Protein AF-Q9UWD8-F1 (afdb_monomer)

Radius of gyration: 11.36 Å; Cα contacts (8 Å, |Δi|>4): 82; chains: 1; bounding box: 31×18×34 Å

Secondary structure (DSSP, 8-state):
--STT-TT---SGGG-GGGSTTSPPPGGGS-GGGSPTT-----TTT--S---GGGGS--

Organism: Funneliformis mosseae (NCBI:txid27381)

pLDDT: mean 89.43, std 10.68, range [42.28, 95.56]

Nearest PDB structures (foldseek):
  8qo9-assembly1_Q  TM=9.722E-01  e=9.419E-08  Homo sapiens
  9fmd-assembly1_N  TM=9.665E-01  e=4.988E-07  Homo sapiens
  8ro1-assembly1_N  TM=9.480E-01  e=3.315E-06  Caenorhabditis elegans
  8ch6-assembly1_T  TM=9.140E-01  e=2.449E-06  Homo sapiens
  3jb9-assembly1_e  TM=9.052E-01  e=1.114E-05  Schizosaccharomyces pombe 972h-

Foldseek 3Di:
DPDPFQPQPPDDLQCQLVNDPRRDGWPLQDAVVPDDPPDFDATPVGGDRHRGPVNPPPD

Solvent-accessible surface area (backbone atoms only — not comparable to full-atom values): 3792 Å² total; per-residue (Å²): 96,90,55,90,77,33,60,47,52,82,60,70,67,48,68,33,31,90,77,37,99,81,57,44,64,38,74,29,56,52,40,65,92,81,47,64,88,90,65,85,54,67,30,92,88,76,64,44,65,54,24,30,45,71,63,69,77,81,120

Structure (mmCIF, N/CA/C/O backbone):
data_AF-Q9UWD8-F1
#
_entry.id   AF-Q9UWD8-F1
#
loop_
_atom_site.group_PDB
_atom_site.id
_atom_site.type_symbol
_atom_site.label_atom_id
_atom_site.label_alt_id
_atom_site.label_comp_id
_atom_site.label_asym_id
_atom_site.label_entity_id
_atom_site.label_seq_id
_atom_site.pdbx_PDB_ins_code
_atom_site.Cartn_x
_atom_site.Cartn_y
_atom_site.Cartn_z
_atom_site.occupancy
_atom_site.B_iso_or_equiv
_atom_site.auth_seq_id
_atom_site.auth_comp_id
_atom_site.auth_asym_id
_atom_site.auth_atom_id
_atom_site.pdbx_PDB_model_num
ATOM 1 N N . TRP A 1 1 ? 11.042 -9.657 6.893 1.00 85.75 1 TRP A N 1
ATOM 2 C CA . TRP A 1 1 ? 11.778 -8.518 6.299 1.00 85.75 1 TRP A CA 1
ATOM 3 C C . TRP A 1 1 ? 12.663 -7.867 7.343 1.00 85.75 1 TRP A C 1
ATOM 5 O O . TRP A 1 1 ? 12.279 -7.882 8.501 1.00 85.75 1 TRP A O 1
ATOM 15 N N . LYS A 1 2 ? 13.831 -7.331 6.957 1.00 89.19 2 LYS A N 1
ATOM 16 C CA . LYS A 1 2 ? 14.778 -6.693 7.899 1.00 89.19 2 LYS A CA 1
ATOM 17 C C . LYS A 1 2 ? 14.606 -5.173 8.025 1.00 89.19 2 LYS A C 1
ATOM 19 O O . LYS A 1 2 ? 15.082 -4.590 8.987 1.00 89.19 2 LYS A O 1
ATOM 24 N N . LYS A 1 3 ? 13.964 -4.527 7.044 1.00 92.06 3 LYS A N 1
ATOM 25 C CA . LYS A 1 3 ? 13.738 -3.075 7.041 1.00 92.06 3 LYS A CA 1
ATOM 26 C C . LYS A 1 3 ? 12.502 -2.733 7.888 1.00 92.06 3 LYS A C 1
ATOM 28 O O . LYS A 1 3 ? 11.473 -3.385 7.672 1.00 92.06 3 LYS A O 1
ATOM 33 N N . PRO A 1 4 ? 12.571 -1.717 8.771 1.00 91.88 4 PRO A N 1
ATOM 34 C CA . PRO A 1 4 ? 11.421 -1.298 9.562 1.00 91.88 4 PRO A CA 1
ATOM 35 C C . PRO A 1 4 ? 10.246 -0.873 8.671 1.00 91.88 4 PRO A C 1
ATOM 37 O O . PRO A 1 4 ? 10.443 -0.249 7.623 1.00 91.88 4 PRO A O 1
ATOM 40 N N . GLY A 1 5 ? 9.028 -1.245 9.067 1.00 90.44 5 GLY A N 1
ATOM 41 C CA . GLY A 1 5 ? 7.782 -0.966 8.341 1.00 90.44 5 GLY A CA 1
ATOM 42 C C . GLY A 1 5 ? 7.447 -1.963 7.223 1.00 90.44 5 GLY A C 1
ATOM 43 O O . GLY A 1 5 ? 6.430 -1.806 6.535 1.00 90.44 5 GLY A O 1
ATOM 44 N N . PHE A 1 6 ? 8.280 -2.987 7.027 1.00 94.06 6 PHE A N 1
ATOM 45 C CA . PHE A 1 6 ? 8.065 -4.060 6.053 1.00 94.06 6 PHE A CA 1
ATOM 46 C C . PHE A 1 6 ? 8.004 -5.446 6.690 1.00 94.06 6 PHE A C 1
ATOM 48 O O . PHE A 1 6 ? 7.906 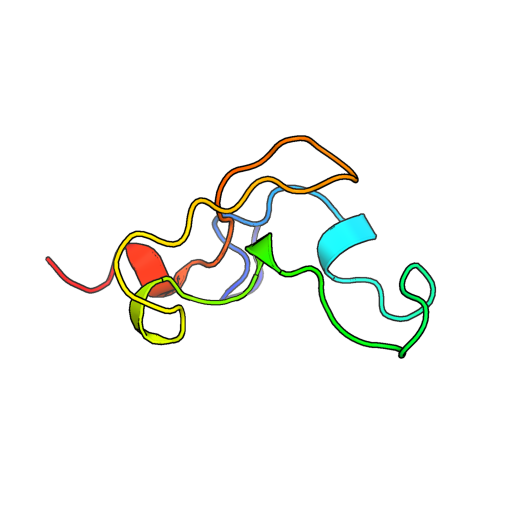-6.418 5.961 1.00 94.06 6 PHE A O 1
ATOM 55 N N . GLU A 1 7 ? 8.039 -5.570 8.014 1.00 94.38 7 GLU A N 1
ATOM 56 C CA . GLU A 1 7 ? 8.017 -6.822 8.786 1.00 94.38 7 GLU A CA 1
ATOM 57 C C . GLU A 1 7 ? 7.006 -7.836 8.234 1.00 94.38 7 GLU A C 1
ATOM 59 O O . GLU A 1 7 ? 7.344 -9.012 8.096 1.00 94.38 7 GLU A O 1
ATOM 64 N N . ARG A 1 8 ? 5.818 -7.358 7.830 1.00 92.81 8 ARG A N 1
ATOM 65 C CA . ARG A 1 8 ? 4.722 -8.164 7.268 1.00 92.81 8 ARG A CA 1
ATOM 66 C C . ARG A 1 8 ? 4.465 -7.974 5.773 1.00 92.81 8 ARG A C 1
ATOM 68 O O . ARG A 1 8 ? 3.382 -8.300 5.296 1.00 92.81 8 ARG A O 1
ATOM 75 N N . LEU A 1 9 ? 5.424 -7.441 5.019 1.00 94.69 9 LEU A N 1
ATOM 76 C CA . LEU A 1 9 ? 5.263 -7.238 3.581 1.00 94.69 9 LEU A CA 1
ATOM 77 C C . LEU A 1 9 ? 4.977 -8.577 2.870 1.00 94.69 9 LEU A C 1
ATOM 79 O O . LEU A 1 9 ? 5.705 -9.554 3.037 1.00 94.69 9 LEU A O 1
ATOM 83 N N . CYS A 1 10 ? 3.921 -8.603 2.056 1.00 95.50 10 CYS A N 1
ATOM 84 C CA . CYS A 1 10 ? 3.442 -9.807 1.377 1.00 95.50 10 CYS A CA 1
ATOM 85 C C . CYS A 1 10 ? 4.291 -10.210 0.162 1.00 95.50 10 CYS A C 1
ATOM 87 O O . CYS A 1 10 ? 4.522 -11.393 -0.059 1.00 95.50 10 CYS A O 1
ATOM 89 N N . CYS A 1 11 ? 4.744 -9.246 -0.643 1.00 95.56 11 CYS A N 1
ATOM 90 C CA . CYS A 1 11 ? 5.561 -9.479 -1.831 1.00 95.56 11 CYS A CA 1
ATOM 91 C C . CYS A 1 11 ? 6.247 -8.181 -2.287 1.00 95.56 11 CYS A C 1
ATOM 93 O O . CYS A 1 11 ? 5.869 -7.084 -1.873 1.00 95.56 11 CYS A O 1
ATOM 95 N N . LEU A 1 12 ? 7.238 -8.292 -3.175 1.00 94.38 12 LEU A N 1
ATOM 96 C CA . LEU A 1 12 ? 7.967 -7.132 -3.703 1.00 94.38 12 LEU A CA 1
ATOM 97 C C . LEU A 1 12 ? 7.129 -6.267 -4.654 1.00 94.38 12 LEU A C 1
ATOM 99 O O . LEU A 1 12 ? 7.277 -5.048 -4.651 1.00 94.38 12 LEU A O 1
ATOM 103 N N . ARG A 1 13 ? 6.210 -6.864 -5.424 1.00 94.56 13 ARG A N 1
ATOM 104 C CA . ARG A 1 13 ? 5.392 -6.114 -6.397 1.00 94.56 13 ARG A CA 1
ATOM 105 C C . ARG A 1 13 ? 4.499 -5.072 -5.718 1.00 94.56 13 ARG A C 1
ATOM 107 O O . ARG A 1 13 ? 4.303 -3.988 -6.248 1.00 94.56 13 ARG A O 1
ATOM 114 N N . CYS A 1 14 ? 4.033 -5.343 -4.497 1.00 94.88 14 CYS A N 1
ATOM 115 C CA . CYS A 1 14 ? 3.168 -4.423 -3.754 1.00 94.88 14 CYS A CA 1
ATOM 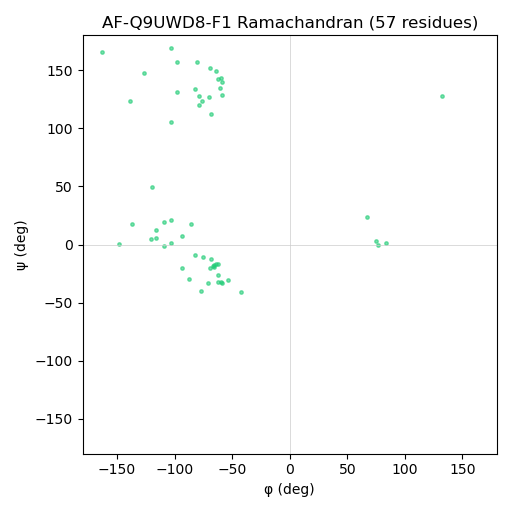116 C C . CYS A 1 14 ? 3.844 -3.122 -3.293 1.00 94.88 14 CYS A C 1
ATOM 118 O O . CYS A 1 14 ? 3.146 -2.205 -2.852 1.00 94.88 14 CYS A O 1
ATOM 120 N N . ILE A 1 15 ? 5.175 -3.033 -3.368 1.00 94.44 15 ILE A N 1
ATOM 121 C CA . ILE A 1 15 ? 5.953 -1.847 -2.972 1.00 94.44 15 ILE A CA 1
ATOM 122 C C . ILE A 1 15 ? 6.692 -1.215 -4.148 1.00 94.44 15 ILE A C 1
ATOM 124 O O . ILE A 1 15 ? 7.492 -0.308 -3.940 1.00 94.44 15 ILE A O 1
ATOM 128 N N . GLN A 1 16 ? 6.467 -1.716 -5.360 1.00 94.62 16 GLN A N 1
ATOM 129 C CA . GLN A 1 16 ? 7.220 -1.344 -6.540 1.00 94.62 16 GLN A CA 1
ATOM 130 C C . GLN A 1 16 ? 6.384 -0.372 -7.394 1.00 94.62 16 GLN A C 1
ATOM 132 O O . GLN A 1 16 ? 5.449 -0.810 -8.057 1.00 94.62 16 GLN A O 1
ATOM 137 N N . PRO A 1 17 ? 6.698 0.942 -7.404 1.00 92.69 17 PRO A N 1
ATOM 138 C CA . PRO A 1 17 ? 5.873 1.956 -8.074 1.00 92.69 17 PRO A CA 1
ATOM 139 C C . PRO A 1 17 ? 5.684 1.702 -9.571 1.00 92.69 17 PRO A C 1
ATOM 141 O O . PRO A 1 17 ? 4.630 1.984 -10.121 1.00 92.69 17 PRO A O 1
ATOM 144 N N . LYS A 1 18 ? 6.694 1.122 -10.229 1.00 92.75 18 LYS A N 1
ATOM 145 C CA . LYS A 1 18 ? 6.647 0.779 -11.659 1.00 92.75 18 LYS A CA 1
ATOM 146 C C . LYS A 1 18 ? 5.625 -0.315 -12.009 1.00 92.75 18 LYS A C 1
ATOM 148 O O . LYS A 1 18 ? 5.311 -0.476 -13.179 1.00 92.75 18 LYS A O 1
ATOM 153 N N . ASP A 1 19 ? 5.156 -1.086 -11.026 1.00 89.12 19 ASP A N 1
ATOM 154 C CA . ASP A 1 19 ? 4.166 -2.155 -11.214 1.00 89.12 19 ASP A CA 1
ATOM 155 C C . ASP A 1 19 ? 2.725 -1.658 -10.959 1.00 89.12 19 ASP A C 1
ATOM 157 O O . ASP A 1 19 ? 1.791 -2.460 -10.944 1.00 89.12 19 ASP A O 1
ATOM 161 N N . THR A 1 20 ? 2.517 -0.348 -10.755 1.00 88.31 20 THR A N 1
ATOM 162 C CA . THR A 1 20 ? 1.186 0.258 -10.595 1.00 88.31 20 THR A CA 1
ATOM 163 C C . THR A 1 20 ? 0.972 1.415 -11.571 1.00 88.31 20 THR A C 1
ATOM 165 O O . THR A 1 20 ? 1.896 2.148 -11.913 1.00 88.31 20 THR A O 1
ATOM 168 N N . ASN A 1 21 ? -0.278 1.609 -12.006 1.00 89.81 21 ASN A N 1
ATOM 169 C CA . ASN A 1 21 ? -0.628 2.593 -13.042 1.00 89.81 21 ASN A CA 1
ATOM 170 C C . ASN A 1 21 ? -0.313 4.050 -12.658 1.00 89.81 21 ASN A C 1
ATOM 172 O O . ASN A 1 21 ? -0.100 4.881 -13.534 1.00 89.81 21 ASN A O 1
ATOM 176 N N . PHE A 1 22 ? -0.293 4.363 -11.360 1.00 92.56 22 PHE A N 1
ATOM 177 C CA . PHE A 1 22 ? -0.118 5.726 -10.846 1.00 92.56 22 PHE A CA 1
ATOM 178 C C . PHE A 1 22 ? 1.175 5.904 -1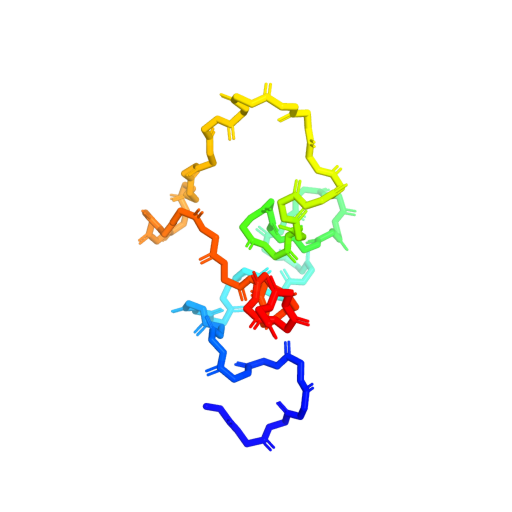0.039 1.00 92.56 22 PHE A C 1
ATOM 180 O O . PHE A 1 22 ? 1.318 6.897 -9.329 1.00 92.56 22 PHE A O 1
ATOM 187 N N . GLY A 1 23 ? 2.107 4.944 -10.089 1.00 92.69 23 GLY A N 1
ATOM 188 C CA . GLY A 1 23 ? 3.354 5.043 -9.326 1.00 92.69 23 GLY A CA 1
ATOM 189 C C . GLY A 1 23 ? 3.157 4.963 -7.807 1.00 92.69 23 GLY A C 1
ATOM 190 O O . GLY A 1 23 ? 3.981 5.462 -7.043 1.00 92.69 23 GLY A O 1
ATOM 191 N N . THR A 1 24 ? 2.061 4.360 -7.350 1.00 93.31 24 THR A N 1
ATOM 192 C CA . THR A 1 24 ? 1.719 4.216 -5.930 1.00 93.31 24 THR A CA 1
ATOM 193 C C . THR A 1 24 ? 2.004 2.804 -5.418 1.00 93.31 24 THR A C 1
ATOM 195 O O . THR A 1 24 ? 2.294 1.879 -6.178 1.00 93.31 24 THR A O 1
ATOM 198 N N . THR A 1 25 ? 1.946 2.615 -4.100 1.00 92.56 25 THR A N 1
ATOM 199 C CA . THR A 1 25 ? 2.014 1.285 -3.479 1.00 92.56 25 THR A CA 1
ATOM 200 C C . THR A 1 25 ? 0.659 0.583 -3.524 1.00 92.56 25 THR A C 1
ATOM 202 O O . THR A 1 25 ? -0.383 1.232 -3.568 1.00 92.56 25 THR A O 1
ATOM 205 N N . CYS A 1 26 ? 0.650 -0.747 -3.439 1.00 94.94 26 CYS A N 1
ATOM 206 C CA . CYS A 1 26 ? -0.595 -1.514 -3.449 1.00 94.94 26 CYS A CA 1
ATOM 207 C C . CYS A 1 26 ? -1.489 -1.207 -2.231 1.00 94.94 26 CYS A C 1
ATOM 209 O O . CYS A 1 26 ? -0.989 -0.965 -1.133 1.00 94.94 26 CYS A O 1
ATOM 211 N N . ILE A 1 27 ? -2.814 -1.305 -2.402 1.00 93.75 27 ILE A N 1
ATOM 212 C CA . ILE A 1 27 ? -3.827 -1.083 -1.354 1.00 93.75 27 ILE A CA 1
ATOM 213 C C . ILE A 1 27 ? -3.593 -1.927 -0.094 1.00 93.75 27 ILE A C 1
ATOM 215 O O . ILE A 1 27 ? -3.851 -1.472 1.014 1.00 93.75 27 ILE A O 1
ATOM 219 N N . CYS A 1 28 ?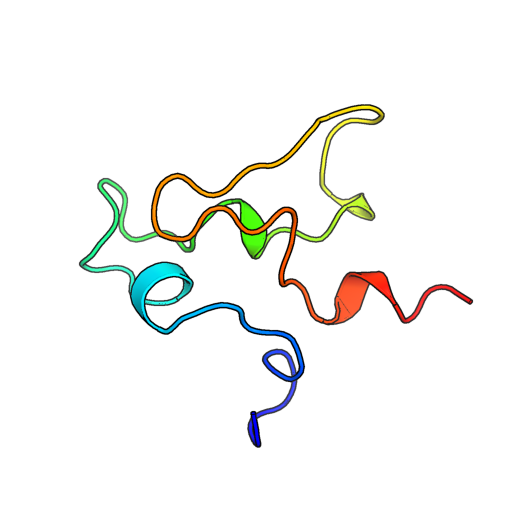 -3.011 -3.122 -0.227 1.00 94.75 28 CYS A N 1
ATOM 220 C CA . CYS A 1 28 ? -2.680 -3.960 0.922 1.00 94.75 28 CYS A CA 1
ATOM 221 C C . CYS A 1 28 ? -1.624 -3.334 1.850 1.00 94.75 28 CYS A C 1
ATOM 223 O O . CYS A 1 28 ? -1.487 -3.772 2.987 1.00 94.75 28 CYS A O 1
ATOM 225 N N . ARG A 1 29 ? -0.873 -2.318 1.402 1.00 94.56 29 ARG A N 1
ATOM 226 C CA . ARG A 1 29 ? 0.069 -1.560 2.241 1.00 94.56 29 ARG A CA 1
ATOM 227 C C . ARG A 1 29 ? -0.598 -0.465 3.067 1.00 94.56 29 ARG A C 1
ATOM 229 O O . ARG A 1 29 ? 0.065 0.103 3.930 1.00 94.56 29 ARG A O 1
ATOM 236 N N . VAL A 1 30 ? -1.873 -0.172 2.825 1.00 93.44 30 VAL A N 1
ATOM 237 C CA . VAL A 1 30 ? -2.607 0.841 3.580 1.00 93.44 30 VAL A CA 1
ATOM 238 C C . VAL A 1 30 ? -3.031 0.247 4.933 1.00 93.44 30 VAL A C 1
ATOM 240 O O . VAL A 1 30 ? -3.598 -0.846 4.960 1.00 93.44 30 VAL A O 1
ATOM 243 N N . PRO A 1 31 ? -2.735 0.911 6.067 1.00 93.00 31 PRO A N 1
ATOM 244 C CA . PRO A 1 31 ? -3.209 0.486 7.385 1.00 93.00 31 PRO A CA 1
ATOM 245 C C . PRO A 1 31 ? -4.737 0.457 7.441 1.00 93.00 31 PRO A C 1
ATOM 247 O O . PRO A 1 31 ? -5.365 1.371 6.907 1.00 93.00 31 PRO A O 1
ATOM 250 N N . LYS A 1 32 ? -5.340 -0.507 8.151 1.00 89.75 32 LYS A N 1
ATOM 251 C CA . LYS A 1 32 ? -6.807 -0.568 8.277 1.00 89.75 32 LYS A CA 1
ATOM 252 C C . LYS A 1 32 ? -7.410 0.678 8.916 1.00 89.75 32 LYS A C 1
ATOM 254 O O . LYS A 1 32 ? -8.479 1.093 8.504 1.00 89.75 32 LYS A O 1
ATOM 259 N N . SER A 1 33 ? -6.693 1.334 9.828 1.00 89.88 33 SER A N 1
ATOM 260 C CA . SER A 1 33 ? -7.113 2.607 10.436 1.00 89.88 33 SER A CA 1
ATOM 261 C C . SER A 1 33 ? -7.256 3.770 9.447 1.00 89.88 33 SER A C 1
ATOM 263 O O . SER A 1 33 ? -7.864 4.781 9.780 1.00 89.88 33 SER A O 1
ATOM 265 N N . LYS A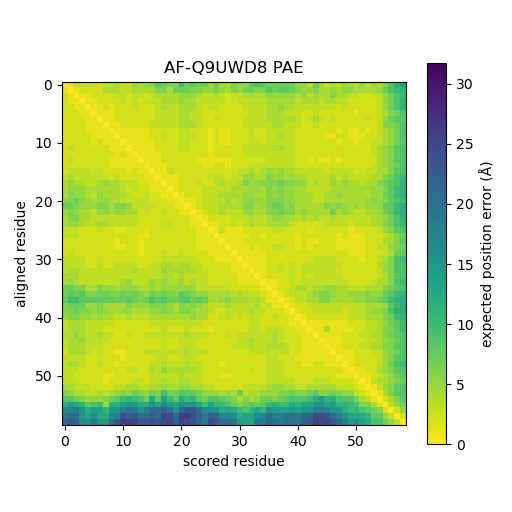 1 34 ? -6.681 3.654 8.243 1.00 91.88 34 LYS A N 1
ATOM 266 C CA . LYS A 1 34 ? -6.834 4.623 7.147 1.00 91.88 34 LYS A CA 1
ATOM 267 C C . LYS A 1 34 ? -7.794 4.146 6.057 1.00 91.88 34 LYS A C 1
ATOM 269 O O . LYS A 1 34 ? -7.937 4.824 5.042 1.00 91.88 34 LYS A O 1
ATOM 274 N N . LEU A 1 35 ? -8.383 2.968 6.225 1.00 91.69 35 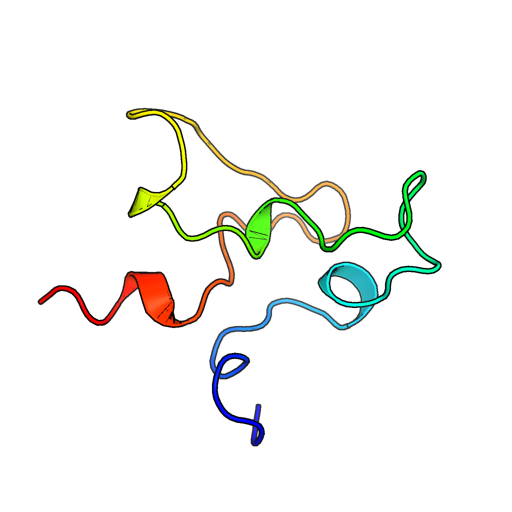LEU A N 1
ATOM 275 C CA . LEU A 1 35 ? -9.403 2.438 5.336 1.00 91.69 35 LEU A CA 1
ATOM 276 C C . LEU A 1 35 ? -10.779 2.706 5.936 1.00 91.69 35 LEU A C 1
ATOM 278 O O . LEU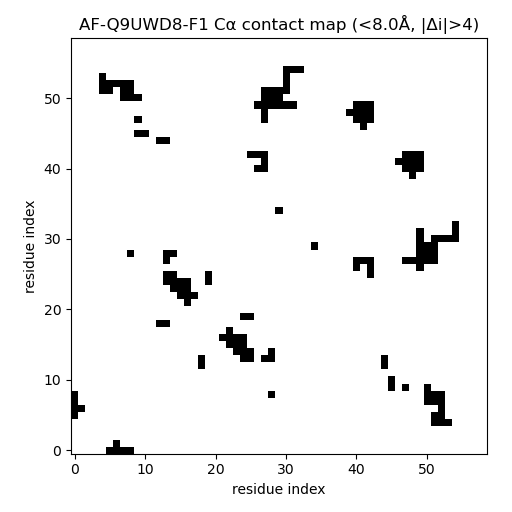 A 1 35 ? -10.927 2.891 7.141 1.00 91.69 35 LEU A O 1
ATOM 282 N N . GLU A 1 36 ? -11.781 2.724 5.071 1.00 92.44 36 GLU A N 1
ATOM 283 C CA . GLU A 1 36 ? -13.176 2.799 5.490 1.00 92.44 36 GLU A CA 1
ATOM 284 C C . GLU A 1 36 ? -13.540 1.562 6.319 1.00 92.44 36 GLU A C 1
ATOM 286 O O . GLU A 1 36 ? -13.091 0.445 6.033 1.00 92.44 36 GLU A O 1
ATOM 291 N N . GLU A 1 37 ? -14.352 1.758 7.354 1.00 88.50 37 GLU A N 1
ATOM 292 C CA . GLU A 1 37 ? -14.785 0.668 8.221 1.00 88.50 37 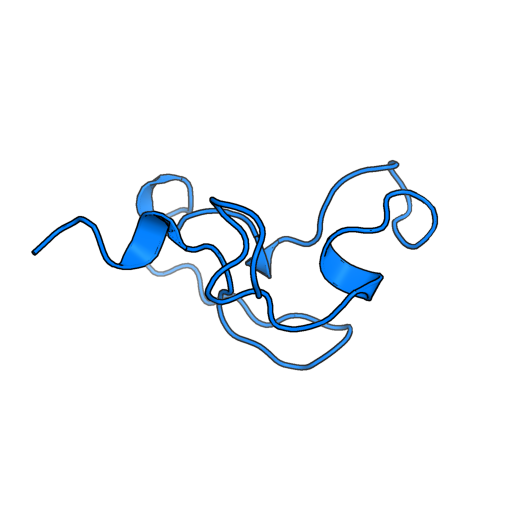GLU A CA 1
ATOM 293 C C . GLU A 1 37 ? -15.562 -0.384 7.413 1.00 88.50 37 GLU A C 1
ATOM 295 O O . GLU A 1 37 ? -16.375 -0.062 6.548 1.00 88.50 37 GLU A O 1
ATOM 300 N N . GLY A 1 38 ? -15.253 -1.664 7.636 1.00 85.69 38 GLY A N 1
ATOM 301 C CA . GLY A 1 38 ? -15.837 -2.770 6.870 1.00 85.69 38 GLY A CA 1
ATOM 302 C C . GLY A 1 38 ? -15.254 -2.971 5.464 1.00 85.69 38 GLY A C 1
ATOM 303 O O . GLY A 1 38 ? -15.649 -3.914 4.777 1.00 85.69 38 GLY A O 1
ATOM 304 N N . ARG A 1 39 ? -14.283 -2.156 5.024 1.00 90.00 39 ARG A N 1
ATOM 305 C CA . ARG A 1 39 ? -13.643 -2.342 3.716 1.00 90.00 39 ARG A CA 1
ATOM 306 C C . ARG A 1 39 ? -12.788 -3.607 3.690 1.00 90.00 39 ARG A C 1
ATOM 308 O O . ARG A 1 39 ? -11.723 -3.685 4.305 1.00 90.00 39 ARG A O 1
ATOM 315 N N . ILE A 1 40 ? -13.227 -4.588 2.907 1.00 88.25 40 ILE A N 1
ATOM 316 C CA . ILE A 1 40 ? -12.470 -5.815 2.657 1.00 88.25 40 ILE A CA 1
ATOM 317 C C . ILE A 1 40 ? -11.380 -5.510 1.627 1.00 88.25 40 ILE A C 1
ATOM 319 O O . ILE A 1 40 ? -11.661 -5.101 0.501 1.00 88.25 40 ILE A O 1
ATOM 323 N N . VAL A 1 41 ? -10.122 -5.707 2.015 1.00 92.69 41 VAL A N 1
ATOM 324 C CA . VAL A 1 41 ? -8.975 -5.581 1.112 1.00 92.69 41 VAL A CA 1
ATOM 325 C C . VAL A 1 41 ? -8.567 -6.959 0.625 1.00 92.69 41 VAL A C 1
ATOM 327 O O . VAL A 1 41 ? -8.342 -7.852 1.434 1.00 92.69 41 VAL A O 1
ATOM 330 N N . GLU A 1 42 ? -8.391 -7.103 -0.685 1.00 95.25 42 GLU A N 1
ATOM 331 C CA . GLU A 1 42 ? -7.730 -8.253 -1.290 1.00 95.25 42 GLU A CA 1
ATOM 332 C C . GLU A 1 42 ? -6.822 -7.778 -2.428 1.00 95.25 42 GLU A C 1
ATOM 334 O O . GLU A 1 42 ? -7.226 -7.044 -3.329 1.00 95.25 42 GLU A O 1
ATOM 339 N N . CYS A 1 43 ? -5.541 -8.125 -2.340 1.00 94.12 43 CYS A N 1
ATOM 340 C CA . CYS A 1 43 ? -4.546 -7.714 -3.315 1.00 94.12 43 CYS A CA 1
ATOM 341 C C . CYS A 1 43 ? -4.674 -8.533 -4.603 1.00 94.12 43 CYS A C 1
ATOM 343 O O . CYS A 1 43 ? -4.474 -9.742 -4.581 1.00 94.12 43 CYS A O 1
ATOM 345 N N . VAL A 1 44 ? -4.850 -7.874 -5.748 1.00 92.56 44 VAL A N 1
ATOM 346 C CA . VAL A 1 44 ? -4.909 -8.552 -7.059 1.00 92.56 44 VAL A CA 1
ATOM 347 C C . VAL A 1 44 ? -3.587 -9.208 -7.488 1.00 92.56 44 VAL A C 1
ATOM 349 O O . VAL A 1 44 ? -3.581 -10.066 -8.360 1.00 92.56 44 VAL A O 1
ATOM 352 N N . LEU A 1 45 ? -2.454 -8.813 -6.893 1.00 92.75 45 LEU A N 1
ATOM 353 C CA . LEU A 1 45 ? -1.124 -9.319 -7.262 1.00 92.75 45 LEU A CA 1
ATOM 354 C C . LEU A 1 45 ? -0.741 -10.604 -6.520 1.00 92.75 45 LEU A C 1
ATOM 356 O O . LEU A 1 45 ? 0.072 -11.375 -7.022 1.00 92.75 45 LEU A O 1
ATOM 360 N N . CYS A 1 46 ? -1.245 -10.801 -5.299 1.00 94.88 46 CYS A N 1
ATOM 361 C CA . CYS A 1 46 ? -0.830 -11.916 -4.439 1.00 94.88 46 CYS A CA 1
ATOM 362 C C . CYS A 1 46 ? -1.922 -12.458 -3.504 1.00 94.88 46 CYS A C 1
ATOM 364 O O . CYS A 1 46 ? -1.642 -13.351 -2.713 1.00 94.88 46 CYS A O 1
ATOM 366 N N . GLY A 1 47 ? -3.136 -11.905 -3.533 1.00 94.81 47 GLY A N 1
ATOM 367 C CA . GLY A 1 47 ? -4.270 -12.352 -2.718 1.00 94.81 47 GLY A CA 1
ATOM 368 C C . GLY A 1 47 ? -4.215 -11.965 -1.236 1.00 94.81 47 GLY A C 1
ATOM 369 O O . GLY A 1 47 ? -5.091 -12.349 -0.469 1.00 94.81 47 GLY A O 1
ATOM 370 N N . CYS A 1 48 ? -3.206 -11.214 -0.780 1.00 95.25 48 CYS A N 1
ATOM 371 C CA . CYS A 1 48 ? -3.133 -10.834 0.636 1.00 95.25 48 CYS A CA 1
ATOM 372 C C . CYS A 1 48 ? -4.232 -9.827 1.032 1.00 95.25 48 CYS A C 1
ATOM 374 O O . CYS A 1 48 ? -4.642 -8.992 0.223 1.00 95.25 48 CYS A O 1
ATOM 376 N N . ARG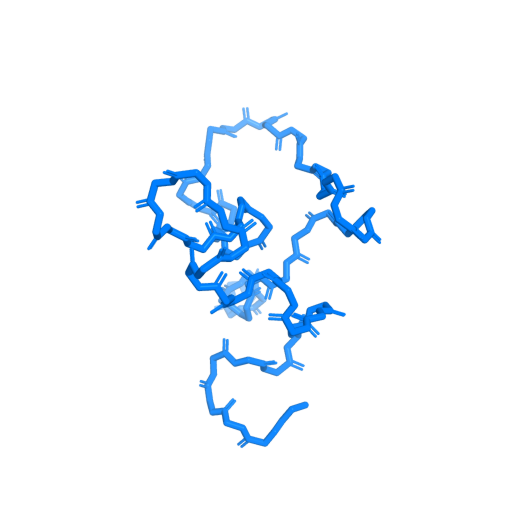 A 1 49 ? -4.643 -9.848 2.308 1.00 94.12 49 ARG A N 1
ATOM 377 C CA . ARG A 1 49 ? -5.726 -9.002 2.855 1.00 94.12 49 ARG A CA 1
ATOM 378 C C . ARG A 1 49 ? -5.254 -7.809 3.690 1.00 94.12 49 ARG A C 1
ATOM 380 O O . ARG A 1 49 ? -5.975 -7.285 4.532 1.00 94.12 49 ARG A O 1
ATOM 387 N N . GLY A 1 50 ? -4.004 -7.411 3.482 1.00 93.44 50 GLY A N 1
ATOM 388 C CA . GLY A 1 50 ? -3.326 -6.402 4.288 1.00 93.44 50 GLY A CA 1
ATOM 389 C C . GLY A 1 50 ? -1.937 -6.874 4.698 1.00 93.44 50 GLY A C 1
ATOM 390 O O . GLY A 1 50 ? -1.756 -7.971 5.217 1.00 93.44 50 GLY A O 1
ATOM 391 N N . CYS A 1 51 ? -0.944 -6.041 4.429 1.00 94.38 51 CYS A N 1
ATOM 392 C CA . CYS A 1 51 ? 0.468 -6.272 4.710 1.00 94.38 51 CYS A CA 1
ATOM 393 C C . CYS A 1 51 ? 1.147 -5.013 5.278 1.00 94.38 51 CYS A C 1
ATOM 395 O O . CYS A 1 51 ? 2.376 -4.884 5.250 1.00 94.38 51 CYS A O 1
ATOM 397 N N . SER A 1 52 ? 0.353 -4.055 5.772 1.00 93.69 52 SER A N 1
ATOM 398 C CA . SER A 1 52 ? 0.875 -2.955 6.577 1.00 93.69 52 SER A CA 1
ATOM 399 C C . SER A 1 52 ? 1.324 -3.484 7.936 1.00 93.69 52 SER A C 1
ATOM 401 O O . SER A 1 52 ? 0.553 -4.127 8.648 1.00 93.69 52 SER A O 1
ATOM 403 N N . SER A 1 53 ? 2.564 -3.193 8.323 1.00 91.38 53 SER A N 1
ATOM 404 C CA . SER A 1 53 ? 3.083 -3.587 9.636 1.00 91.38 53 SER A CA 1
ATOM 405 C C . SER A 1 53 ? 2.439 -2.815 10.793 1.00 91.38 53 SER A C 1
ATOM 407 O O . SER A 1 53 ? 2.456 -3.296 11.920 1.00 91.38 53 SER A O 1
ATOM 409 N N . THR A 1 54 ? 1.842 -1.649 10.528 1.00 85.62 54 THR A N 1
ATOM 410 C CA . THR A 1 54 ? 1.211 -0.797 11.552 1.00 85.62 54 THR A CA 1
ATOM 411 C C . THR A 1 54 ? -0.141 -1.322 12.040 1.00 85.62 54 THR A C 1
ATOM 413 O O . THR A 1 54 ? -0.672 -0.800 13.007 1.00 85.62 54 THR A O 1
ATOM 416 N N . ASP A 1 55 ? -0.719 -2.333 11.382 1.00 75.62 55 ASP A N 1
ATOM 417 C CA . ASP A 1 55 ? -2.027 -2.898 11.752 1.00 75.62 55 ASP A CA 1
ATOM 418 C C . ASP A 1 55 ? -2.022 -3.594 13.125 1.00 75.62 55 ASP A C 1
ATOM 420 O O . ASP A 1 55 ? -3.069 -3.806 13.717 1.00 75.62 55 ASP A O 1
ATOM 424 N N . PHE A 1 56 ? -0.845 -3.967 13.635 1.00 63.38 56 PHE A N 1
ATOM 425 C CA . PHE A 1 56 ? -0.702 -4.746 14.872 1.00 63.38 56 PHE A CA 1
ATOM 426 C C . PHE A 1 56 ? -0.130 -3.971 16.054 1.00 63.38 56 PHE A C 1
ATOM 428 O O . PHE A 1 56 ? 0.012 -4.542 17.128 1.00 63.38 56 PHE A O 1
ATOM 435 N N . THR A 1 57 ? 0.211 -2.695 15.890 1.00 57.94 57 THR A N 1
ATOM 436 C CA . THR A 1 57 ? 0.714 -1.871 17.002 1.00 57.94 57 THR A CA 1
ATOM 437 C C . THR A 1 57 ? -0.420 -1.236 17.817 1.00 57.94 57 THR A C 1
ATOM 439 O O . THR A 1 57 ? -0.190 -0.264 18.524 1.00 57.94 57 THR A O 1
ATOM 442 N N . SER A 1 58 ? -1.646 -1.754 17.696 1.00 46.91 58 SER A N 1
ATOM 443 C CA . SER A 1 58 ? -2.851 -1.282 18.393 1.00 46.91 58 SER A CA 1
ATOM 444 C C . SER A 1 58 ? -3.455 -2.383 19.273 1.00 46.91 58 SER A C 1
ATOM 446 O O . SER A 1 58 ? -4.646 -2.674 19.187 1.00 46.91 58 SER A O 1
ATOM 448 N N . SER A 1 59 ? -2.623 -3.029 20.090 1.00 42.28 59 SER A N 1
ATOM 449 C CA . SER A 1 59 ? -3.050 -3.851 21.230 1.00 42.28 59 SER A CA 1
ATOM 450 C C . SER A 1 59 ? -2.377 -3.348 22.492 1.00 42.28 59 SER A C 1
ATOM 452 O O . SER A 1 59 ? -1.180 -2.996 22.392 1.00 42.28 59 SER A O 1
#

Sequence (59 aa):
WKKPGFERLCCLRCIQPKDTNFGTTCICRVPKSKLEEGRIVECVLCGCRGCSSTDFTSS

InterPro domains:
  IPR001748 Pre-mRNA-splicing factor BUD31 [PF01125] (1-53)
  IPR001748 Pre-mRNA-splicing factor BUD31 [PR00322] (6-31)
  IPR001748 Pre-mRNA-splicing factor BUD31 [PR00322] (43-52)
  IPR001748 Pre-mRNA-splicing factor BUD31 [PTHR19411] (1-55)
  IPR018230 BUD31/G10-related, conserved site [PS00997] (9-31)

Mean predicted aligned error: 4.06 Å